Protein AF-A0A1I4NDT5-F1 (afdb_monomer)

Sequence (113 aa):
IIYILLWTVYIIYLNGSILNYYPGSLLNYHIQLFKKLNSKLRGYYNYYGLIGNYDSLEEFFNISLKILYKWLNRRSQRKSMNWDKFEEIIGWYNACKPRIVEKTNRQLRFNFA

Organism: NCBI:txid29563

Nearest PDB structures (foldseek):
  2hsb-assembly1_A  TM=4.319E-01  e=6.498E+00  Archaeoglobus fulgidus

Solvent-accessible surface area (backbone atoms only — not comparable to full-atom values): 7057 Å² total; per-residu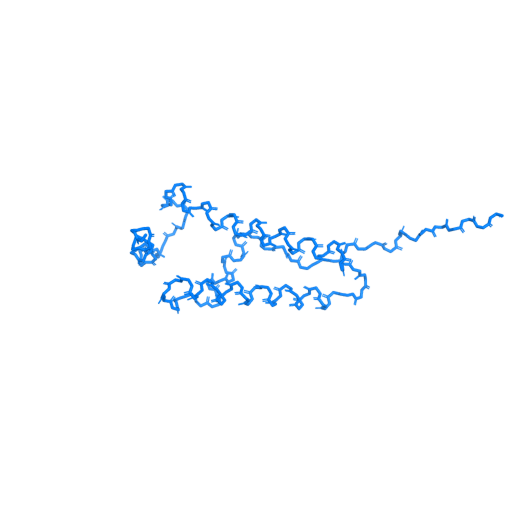e (Å²): 118,73,75,58,58,60,53,62,59,56,71,76,71,66,91,66,75,88,87,80,79,66,66,79,74,63,57,46,50,60,54,52,50,47,54,51,50,34,51,53,45,49,52,49,30,71,74,56,14,40,86,93,36,58,67,63,42,45,51,53,50,54,51,52,51,53,50,49,54,54,52,53,35,59,72,62,85,45,81,74,75,55,68,70,65,47,52,53,51,43,57,77,66,58,63,62,71,73,50,72,64,63,60,97,86,68,71,79,81,78,80,87,125

Secondary structure (DSSP, 8-state):
-HHHHHHHHHTTS-SS-TTS---TTTHHHHHHHHHHHHHHHHHHHHHH--TT-HHHHHHHHHHHHHHHHHHHHHHTSS----HHHHHHHHHHTT---------TT--------

Structure (mmCIF, N/CA/C/O backbone):
data_AF-A0A1I4NDT5-F1
#
_entry.id   AF-A0A1I4NDT5-F1
#
loop_
_atom_site.group_PDB
_atom_site.id
_atom_site.type_symbol
_atom_site.label_atom_id
_atom_site.label_alt_id
_atom_site.label_comp_id
_atom_site.label_asym_id
_atom_site.label_entity_id
_atom_site.label_seq_id
_atom_site.pdbx_PDB_ins_code
_atom_site.Cartn_x
_atom_site.Cartn_y
_atom_site.Cartn_z
_atom_site.occupancy
_atom_site.B_iso_or_equiv
_atom_site.auth_seq_id
_atom_site.auth_comp_id
_atom_site.auth_asym_id
_atom_site.auth_atom_id
_atom_site.pdbx_PDB_model_num
ATOM 1 N N . ILE A 1 1 ? -2.090 5.998 27.375 1.00 45.75 1 ILE A N 1
ATOM 2 C CA . ILE A 1 1 ? -3.326 5.234 27.691 1.00 45.75 1 ILE A CA 1
ATOM 3 C C . ILE A 1 1 ? -4.566 6.142 27.665 1.00 45.75 1 ILE A C 1
ATOM 5 O O . ILE A 1 1 ? -5.541 5.767 27.034 1.00 45.75 1 ILE A O 1
ATOM 9 N N . ILE A 1 2 ? -4.495 7.384 28.167 1.00 36.31 2 ILE A N 1
ATOM 10 C CA . ILE A 1 2 ? -5.583 8.389 28.063 1.00 36.31 2 ILE A CA 1
ATOM 11 C C . ILE A 1 2 ? -5.947 8.760 26.601 1.00 36.31 2 ILE A C 1
ATOM 13 O O . ILE A 1 2 ? -7.120 8.879 26.264 1.00 36.31 2 ILE A O 1
ATOM 17 N N . TYR A 1 3 ? -4.971 8.818 25.686 1.00 39.66 3 TYR A N 1
ATOM 18 C CA . TYR A 1 3 ? -5.201 9.147 24.264 1.00 39.66 3 TYR A CA 1
ATOM 19 C C . TYR A 1 3 ? -5.979 8.097 23.450 1.00 39.66 3 TYR A C 1
ATOM 21 O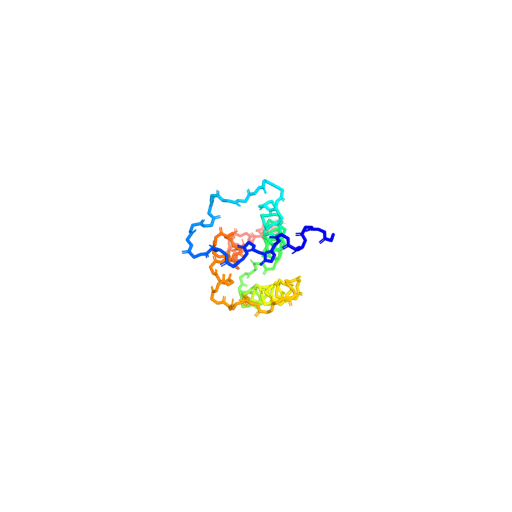 O . TYR A 1 3 ? -6.438 8.395 22.352 1.00 39.66 3 TYR A O 1
ATOM 29 N N . ILE A 1 4 ? -6.137 6.873 23.962 1.00 45.25 4 ILE A N 1
ATOM 30 C CA . ILE A 1 4 ? -6.869 5.799 23.266 1.00 45.25 4 ILE A CA 1
ATOM 31 C C . ILE A 1 4 ? -8.370 5.874 23.589 1.00 45.25 4 ILE A C 1
ATOM 33 O O . ILE A 1 4 ? -9.196 5.566 22.735 1.00 45.25 4 ILE A O 1
ATOM 37 N N . LEU A 1 5 ? -8.732 6.371 24.776 1.00 43.81 5 LEU A N 1
ATOM 38 C CA . LEU A 1 5 ? -10.126 6.507 25.211 1.00 43.81 5 LEU A CA 1
ATOM 39 C C . LEU A 1 5 ? -10.835 7.708 24.563 1.00 43.81 5 LEU A C 1
ATOM 41 O O . LEU A 1 5 ? -12.003 7.603 24.189 1.00 43.81 5 LEU A O 1
ATOM 45 N N . LEU A 1 6 ? -10.117 8.807 24.305 1.00 47.41 6 LEU A N 1
ATOM 46 C CA . LEU A 1 6 ? -10.657 9.936 23.529 1.00 47.41 6 LEU A CA 1
ATOM 47 C C . LEU A 1 6 ? -10.880 9.584 22.048 1.00 47.41 6 LEU A C 1
ATOM 49 O O . LEU A 1 6 ? -11.786 10.117 21.414 1.00 47.41 6 LEU A O 1
ATOM 53 N N . TRP A 1 7 ? -10.116 8.631 21.508 1.00 45.62 7 TRP A N 1
ATOM 54 C CA . TRP A 1 7 ? -10.287 8.154 20.133 1.00 45.62 7 TRP A CA 1
ATOM 55 C C . TRP A 1 7 ? -11.561 7.309 19.963 1.00 45.62 7 TRP A C 1
ATOM 57 O O . TRP A 1 7 ? -12.196 7.340 18.912 1.00 45.62 7 TRP A O 1
ATOM 67 N N . THR A 1 8 ? -11.992 6.605 21.015 1.00 45.41 8 THR A N 1
ATOM 68 C CA . THR A 1 8 ? -13.198 5.765 20.963 1.00 45.41 8 THR A CA 1
ATOM 69 C C . THR A 1 8 ? -14.512 6.537 21.069 1.00 45.41 8 THR A C 1
ATOM 71 O O . THR A 1 8 ? -15.501 6.095 20.493 1.00 45.41 8 THR A O 1
ATOM 74 N N . VAL A 1 9 ? -14.532 7.687 21.753 1.00 45.69 9 VAL A N 1
ATOM 75 C CA . VAL A 1 9 ? -15.729 8.547 21.835 1.00 45.69 9 VAL A CA 1
ATOM 76 C C . VAL A 1 9 ? -15.914 9.344 20.537 1.00 45.69 9 VAL A C 1
ATOM 78 O O . VAL A 1 9 ? -17.032 9.534 20.077 1.00 45.69 9 VAL A O 1
ATOM 81 N N . TYR A 1 10 ? -14.818 9.728 19.883 1.00 43.78 10 TYR A N 1
ATOM 82 C CA . TYR A 1 10 ? -14.830 10.589 18.701 1.00 43.78 10 TYR A CA 1
ATOM 83 C C . TYR A 1 10 ? -15.305 9.898 17.402 1.00 43.78 10 TYR A C 1
ATOM 85 O O . TYR A 1 10 ? -15.942 10.525 16.561 1.00 43.78 10 TYR A O 1
ATOM 93 N N . ILE A 1 11 ? -15.081 8.586 17.255 1.00 44.69 11 ILE A N 1
ATOM 94 C CA . ILE A 1 11 ? -15.554 7.802 16.092 1.00 44.69 11 ILE A CA 1
ATOM 95 C C . ILE A 1 11 ? -17.087 7.628 16.083 1.00 44.69 11 ILE A C 1
ATOM 97 O O . ILE A 1 11 ? -17.668 7.390 15.028 1.00 44.69 11 ILE A O 1
ATOM 101 N N . ILE A 1 12 ? -17.756 7.772 17.233 1.00 45.12 12 ILE A N 1
ATOM 102 C CA . ILE A 1 12 ? -19.214 7.602 17.362 1.00 45.12 12 ILE A CA 1
ATOM 103 C C . ILE A 1 12 ? -19.984 8.866 16.911 1.00 45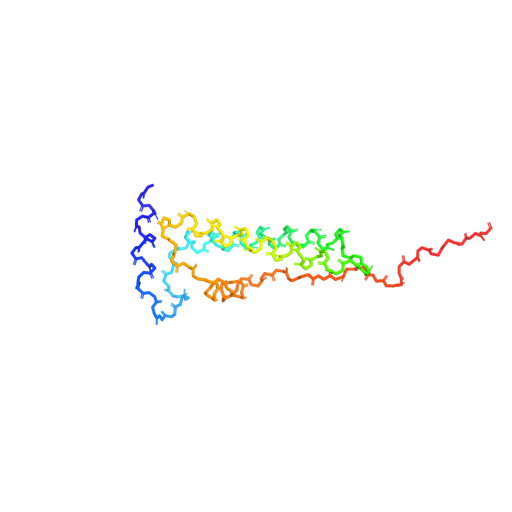.12 12 ILE A C 1
ATOM 105 O O . ILE A 1 12 ? -21.141 8.754 16.522 1.00 45.12 12 ILE A O 1
ATOM 109 N N . TYR A 1 13 ? -19.355 10.051 16.891 1.00 41.09 13 TYR A N 1
ATOM 110 C CA . TYR A 1 13 ? -20.044 11.333 16.646 1.00 41.09 13 TYR A CA 1
ATOM 111 C C . TYR A 1 13 ? -20.041 11.843 15.190 1.00 41.09 13 TYR A C 1
ATOM 113 O O . TYR A 1 13 ? -20.711 12.830 14.895 1.00 41.09 13 TYR A O 1
ATOM 121 N N . LEU A 1 14 ? -19.331 11.208 14.252 1.00 43.34 14 LEU A N 1
ATOM 122 C CA . LEU A 1 14 ? -19.113 11.774 12.911 1.00 43.34 14 LEU A CA 1
ATOM 123 C C . LEU A 1 14 ? -19.995 11.138 11.828 1.00 43.34 14 LEU A C 1
ATOM 125 O O . LEU A 1 14 ? -19.529 10.358 11.003 1.00 43.34 14 LEU A O 1
ATOM 129 N N . ASN A 1 15 ? -21.263 11.554 11.805 1.00 40.44 15 ASN A N 1
ATOM 130 C CA . ASN A 1 15 ? -22.166 11.451 10.648 1.00 40.44 15 ASN A CA 1
ATOM 131 C C . ASN A 1 15 ? -22.185 12.750 9.808 1.00 40.44 15 ASN A C 1
ATOM 133 O O . ASN A 1 15 ? -23.145 13.029 9.097 1.00 40.44 15 ASN A O 1
ATOM 137 N N . GLY A 1 16 ? -21.137 13.575 9.872 1.00 39.81 16 GLY A N 1
ATOM 138 C CA . GLY A 1 16 ? -21.061 14.795 9.073 1.00 39.81 16 GLY A CA 1
ATOM 139 C C . GLY A 1 16 ? -19.726 15.510 9.239 1.00 39.81 16 GLY A C 1
ATOM 140 O O . GLY A 1 16 ? -19.342 15.865 10.347 1.00 39.81 16 GLY A O 1
ATOM 141 N N . SER A 1 17 ? -19.030 15.748 8.125 1.00 40.25 17 SER A N 1
ATOM 142 C CA . SER A 1 17 ? -17.878 16.660 7.987 1.00 40.25 17 SER A CA 1
ATOM 143 C C . SER A 1 17 ? -16.636 16.378 8.857 1.00 40.25 17 SER A C 1
ATOM 145 O O . SER A 1 17 ? -16.440 16.925 9.937 1.00 40.25 17 SER A O 1
ATOM 147 N N . ILE A 1 18 ? -15.714 15.590 8.298 1.00 48.59 18 ILE A N 1
ATOM 148 C CA . ILE A 1 18 ? -14.454 15.126 8.918 1.00 48.59 18 ILE A CA 1
ATOM 149 C C . ILE A 1 18 ? -13.375 16.227 9.008 1.00 48.59 18 ILE A C 1
ATOM 151 O O . ILE A 1 18 ? -12.366 16.060 9.690 1.00 48.59 18 ILE A O 1
ATOM 155 N N . LEU A 1 19 ? -13.578 17.383 8.371 1.00 41.34 19 LEU A N 1
ATOM 156 C CA . LEU A 1 19 ? -12.529 18.400 8.233 1.00 41.34 19 LEU A CA 1
ATOM 157 C C . LEU A 1 19 ? -12.436 19.420 9.385 1.00 41.34 19 LEU A C 1
ATOM 159 O O . LEU A 1 19 ? -11.421 20.101 9.464 1.00 41.34 19 LEU A O 1
ATOM 163 N N . ASN A 1 20 ? -13.408 19.504 10.305 1.00 31.77 20 ASN A N 1
ATOM 164 C CA . ASN A 1 20 ? -13.478 20.636 11.250 1.00 31.77 20 ASN A CA 1
ATOM 165 C C . ASN A 1 20 ? -13.215 20.333 12.742 1.00 31.77 20 ASN A C 1
ATOM 167 O O . ASN A 1 20 ? -13.355 21.243 13.553 1.00 31.77 20 ASN A O 1
ATOM 171 N N . TYR A 1 21 ? -12.819 19.118 13.151 1.00 44.62 21 TYR A N 1
ATOM 172 C CA . TYR A 1 21 ? -12.740 18.792 14.595 1.00 44.62 21 TYR A CA 1
ATOM 173 C C . TYR A 1 21 ? -11.552 17.903 15.027 1.00 44.62 21 TYR A C 1
ATOM 175 O O . TYR A 1 21 ? -11.657 17.140 15.977 1.00 44.62 21 TYR A O 1
ATOM 183 N N . TYR A 1 22 ? -10.377 17.970 14.392 1.00 44.84 22 TYR A N 1
ATOM 184 C CA . TYR A 1 22 ? -9.196 17.269 14.935 1.00 44.84 22 TYR A CA 1
ATOM 185 C C . TYR A 1 22 ? -8.201 18.244 15.585 1.00 44.84 22 TYR A C 1
ATOM 187 O O . TYR A 1 22 ? -7.623 19.067 14.874 1.00 44.84 22 TYR A O 1
ATOM 195 N N . PRO A 1 23 ? -7.913 18.138 16.899 1.00 42.91 23 PRO A N 1
ATOM 196 C CA . PRO A 1 23 ? -6.816 18.885 17.509 1.00 42.91 23 PRO A CA 1
ATOM 197 C C . PRO A 1 23 ? -5.480 18.441 16.888 1.00 42.91 23 PRO A C 1
ATOM 199 O O . PRO A 1 23 ? -5.241 17.248 16.667 1.00 42.91 23 PRO A O 1
ATOM 202 N N . GLY A 1 24 ? -4.613 19.410 16.579 1.00 49.53 24 GLY A N 1
ATOM 203 C CA . GLY A 1 24 ? -3.522 19.297 15.598 1.00 49.53 24 GLY A CA 1
ATOM 204 C C . GLY A 1 24 ? -2.478 18.183 15.787 1.00 49.53 24 GLY A C 1
ATOM 205 O O . GLY A 1 24 ? -1.696 17.932 14.874 1.00 49.53 24 GLY A O 1
ATOM 206 N N . SER A 1 25 ? -2.446 17.461 16.908 1.00 51.38 25 SER A N 1
ATOM 207 C CA . SER A 1 25 ? -1.520 16.339 17.126 1.00 51.38 25 SER A CA 1
ATOM 208 C C . SER A 1 25 ? -2.002 15.014 16.514 1.00 51.38 25 SER A C 1
ATOM 210 O O . SER A 1 25 ? -1.190 14.249 15.992 1.00 51.38 25 SER A O 1
ATOM 212 N N . LEU A 1 26 ? -3.314 14.746 16.514 1.00 51.81 26 LEU A N 1
ATOM 213 C CA . LEU A 1 26 ? -3.888 13.477 16.038 1.00 51.81 26 LEU A CA 1
ATOM 214 C C . LEU A 1 26 ? -4.102 13.458 14.518 1.00 51.81 26 LEU A C 1
ATOM 216 O O . LEU A 1 26 ? -3.867 12.432 13.877 1.00 51.81 26 LEU A O 1
ATOM 220 N N . LEU A 1 27 ? -4.453 14.610 13.932 1.00 54.78 27 LEU A N 1
ATOM 221 C CA . LEU A 1 27 ? -4.585 14.782 12.478 1.00 54.78 27 LEU A CA 1
ATOM 222 C C . LEU A 1 27 ? -3.274 14.436 11.746 1.00 54.78 27 LEU A C 1
ATOM 224 O O . LEU A 1 27 ? -3.273 13.865 10.655 1.00 54.78 27 LEU A O 1
ATOM 228 N N . ASN A 1 28 ? -2.138 14.700 12.394 1.00 62.53 28 ASN A N 1
ATOM 229 C CA . ASN A 1 28 ? -0.816 14.470 11.829 1.00 62.53 28 ASN A CA 1
ATOM 230 C C . ASN A 1 28 ? -0.417 12.989 11.742 1.00 62.53 28 ASN A C 1
ATOM 232 O O . ASN A 1 28 ? 0.389 12.644 10.879 1.00 62.53 28 ASN A O 1
ATOM 236 N N . TYR A 1 29 ? -0.965 12.094 12.573 1.00 76.12 29 TYR A N 1
ATOM 237 C CA . TYR A 1 29 ? -0.565 10.680 12.549 1.00 76.12 29 TYR A CA 1
ATOM 238 C C . TYR A 1 29 ? -0.965 9.991 11.242 1.00 76.12 29 TYR A C 1
ATOM 240 O O . TYR A 1 29 ? -0.127 9.361 10.595 1.00 76.12 29 TYR A O 1
ATOM 248 N N . HIS A 1 30 ? -2.226 10.144 10.830 1.00 77.12 30 HIS A N 1
ATOM 249 C CA . HIS A 1 30 ? -2.732 9.554 9.590 1.00 77.12 30 HIS A CA 1
ATOM 250 C C . HIS A 1 30 ? -2.012 10.145 8.376 1.00 77.12 30 HIS A C 1
ATOM 252 O O . HIS A 1 30 ? -1.530 9.401 7.525 1.00 77.12 30 HIS A O 1
ATOM 258 N N . ILE A 1 31 ? -1.809 11.467 8.361 1.00 82.31 31 ILE A N 1
ATOM 259 C CA . ILE A 1 31 ? -1.019 12.144 7.326 1.00 82.31 31 ILE A CA 1
ATOM 260 C C . ILE A 1 31 ? 0.392 11.547 7.240 1.00 82.31 31 ILE A C 1
ATOM 262 O O . ILE A 1 31 ? 0.866 11.227 6.152 1.00 82.31 31 ILE A O 1
ATOM 266 N N . GLN A 1 32 ? 1.080 11.366 8.370 1.00 86.12 32 GLN A N 1
ATOM 267 C CA . GLN A 1 32 ? 2.423 10.782 8.385 1.00 86.12 32 GLN A CA 1
ATOM 268 C C . GLN A 1 32 ? 2.437 9.311 7.958 1.00 86.12 32 GLN A C 1
ATOM 270 O O . GLN A 1 32 ? 3.356 8.893 7.252 1.00 86.12 32 GLN A O 1
ATOM 275 N N . LEU A 1 33 ? 1.430 8.528 8.351 1.00 89.50 33 LEU A N 1
ATOM 276 C CA . LEU A 1 33 ? 1.273 7.136 7.936 1.00 89.50 33 LEU A CA 1
ATOM 277 C C . LEU A 1 33 ? 1.153 7.032 6.412 1.00 89.50 33 LEU A C 1
ATOM 279 O O . LEU A 1 33 ? 1.917 6.296 5.788 1.00 89.50 33 LEU A O 1
ATOM 283 N N . PHE A 1 34 ? 0.263 7.822 5.810 1.00 91.19 34 PHE A N 1
ATOM 284 C CA . PHE A 1 34 ? 0.055 7.834 4.364 1.00 91.19 34 PHE A CA 1
ATOM 285 C C . PHE A 1 34 ? 1.237 8.429 3.597 1.00 91.19 34 PHE A C 1
ATOM 287 O O . PHE A 1 34 ? 1.613 7.901 2.552 1.00 91.19 34 PHE A O 1
ATOM 294 N N . LYS A 1 35 ? 1.919 9.444 4.145 1.00 91.44 35 LYS A N 1
ATOM 295 C CA . LYS A 1 35 ? 3.197 9.929 3.593 1.00 91.44 35 LYS A CA 1
ATOM 296 C C . LYS A 1 35 ? 4.246 8.815 3.536 1.00 91.44 35 LYS A C 1
ATOM 298 O O . LYS A 1 35 ? 4.921 8.664 2.517 1.00 91.44 35 LYS A O 1
ATOM 303 N N . LYS A 1 36 ? 4.374 8.011 4.599 1.00 94.38 36 LYS A N 1
ATOM 304 C CA . LYS A 1 36 ? 5.307 6.872 4.640 1.00 94.38 36 LYS A CA 1
ATOM 305 C C . LYS A 1 36 ? 4.902 5.765 3.667 1.00 94.38 36 LYS A C 1
ATOM 307 O O . LYS A 1 36 ? 5.765 5.290 2.932 1.00 94.38 36 LYS A O 1
ATOM 312 N N . LEU A 1 37 ? 3.618 5.402 3.620 1.00 95.44 37 LEU A N 1
ATOM 313 C CA . LEU A 1 37 ? 3.082 4.438 2.652 1.00 95.44 37 LEU A CA 1
ATOM 314 C C . LEU A 1 37 ? 3.417 4.866 1.218 1.00 95.44 37 LEU A C 1
ATOM 316 O O . LEU A 1 37 ? 4.041 4.111 0.477 1.00 95.44 37 LEU A O 1
ATOM 320 N N . ASN A 1 38 ? 3.085 6.106 0.858 1.00 95.75 38 ASN A N 1
ATOM 321 C CA . ASN A 1 38 ? 3.318 6.641 -0.480 1.00 95.75 38 ASN A CA 1
ATOM 322 C C . ASN A 1 38 ? 4.802 6.689 -0.847 1.00 95.75 38 ASN A C 1
ATOM 324 O O . ASN A 1 38 ? 5.148 6.429 -1.997 1.00 95.75 38 ASN A O 1
ATOM 328 N N . SER A 1 39 ? 5.686 6.978 0.111 1.00 96.69 39 SER A N 1
ATOM 329 C CA . SER A 1 39 ? 7.135 6.916 -0.107 1.00 96.69 39 SER A CA 1
ATOM 330 C C . SER A 1 39 ? 7.599 5.496 -0.460 1.00 96.69 39 SER A C 1
ATOM 332 O O . SER A 1 39 ? 8.345 5.310 -1.422 1.00 96.69 39 SER A O 1
ATOM 334 N N . LYS A 1 40 ? 7.099 4.476 0.254 1.00 96.69 40 LYS A N 1
ATOM 335 C CA . LYS A 1 40 ? 7.430 3.066 -0.009 1.00 96.69 40 LYS A CA 1
ATOM 336 C C . LYS A 1 40 ? 6.881 2.575 -1.349 1.00 96.69 40 LYS A C 1
ATOM 338 O O . LYS A 1 40 ? 7.644 2.004 -2.123 1.00 96.69 40 LYS A O 1
ATOM 343 N N . LEU A 1 41 ? 5.611 2.856 -1.647 1.00 97.56 41 LEU A N 1
ATOM 344 C CA . LEU A 1 41 ? 4.984 2.506 -2.928 1.00 97.56 41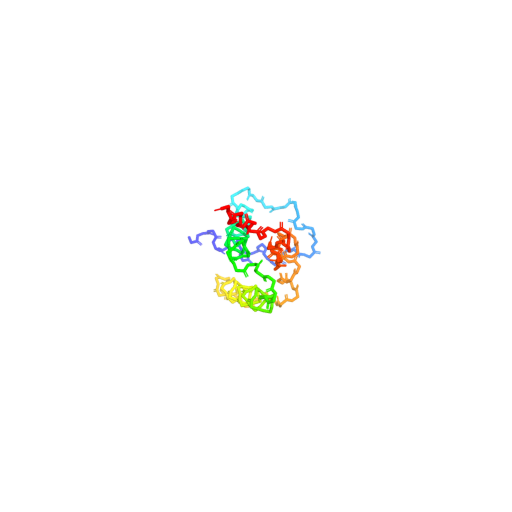 LEU A CA 1
ATOM 345 C C . LEU A 1 41 ? 5.741 3.140 -4.101 1.00 97.56 41 LEU A C 1
ATOM 347 O O . LEU A 1 41 ? 6.134 2.455 -5.039 1.00 97.56 41 LEU A O 1
ATOM 351 N N . ARG A 1 42 ? 6.045 4.439 -4.006 1.00 97.25 42 ARG A N 1
ATOM 352 C CA . ARG A 1 42 ? 6.798 5.155 -5.041 1.00 97.25 42 ARG A CA 1
ATOM 353 C C . ARG A 1 42 ? 8.197 4.580 -5.244 1.00 97.25 42 ARG A C 1
ATOM 355 O O . ARG A 1 42 ? 8.632 4.467 -6.385 1.00 97.25 42 ARG A O 1
ATOM 362 N N . GLY A 1 43 ? 8.892 4.227 -4.162 1.00 96.31 43 GLY A N 1
ATOM 363 C CA . GLY A 1 43 ? 10.195 3.566 -4.238 1.00 96.31 43 GLY A CA 1
ATOM 364 C C . GLY A 1 43 ? 10.119 2.238 -4.991 1.00 96.31 43 GLY A C 1
ATOM 365 O O . GLY A 1 43 ? 10.912 2.012 -5.899 1.00 96.31 43 GLY A O 1
ATOM 366 N N . TYR A 1 44 ? 9.117 1.414 -4.676 1.00 96.81 44 TYR A N 1
ATOM 367 C CA . TYR A 1 44 ? 8.889 0.141 -5.357 1.00 96.81 44 TYR A CA 1
ATOM 368 C C . TYR A 1 44 ? 8.617 0.334 -6.855 1.00 96.81 44 TYR A C 1
ATOM 370 O O . TYR A 1 44 ? 9.285 -0.285 -7.675 1.00 96.81 44 TYR A O 1
ATOM 378 N N . TYR A 1 45 ? 7.727 1.259 -7.231 1.00 97.12 45 TYR A N 1
ATOM 379 C CA . TYR A 1 45 ? 7.436 1.543 -8.644 1.00 97.12 45 TYR A CA 1
ATOM 380 C C . TYR A 1 45 ? 8.640 2.112 -9.395 1.00 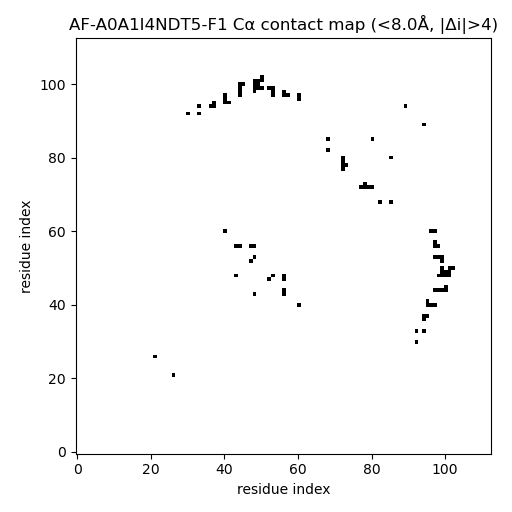97.12 45 TYR A C 1
ATOM 382 O O . TYR A 1 45 ? 8.823 1.829 -10.569 1.00 97.12 45 TYR A O 1
ATOM 390 N N . ASN A 1 46 ? 9.478 2.918 -8.744 1.00 95.25 46 ASN A N 1
ATOM 391 C CA . ASN A 1 46 ? 10.684 3.439 -9.386 1.00 95.25 46 ASN A CA 1
ATOM 392 C C . ASN A 1 46 ? 11.715 2.338 -9.675 1.00 95.25 46 ASN A C 1
ATOM 394 O O . ASN A 1 46 ? 12.491 2.492 -10.611 1.00 95.25 46 ASN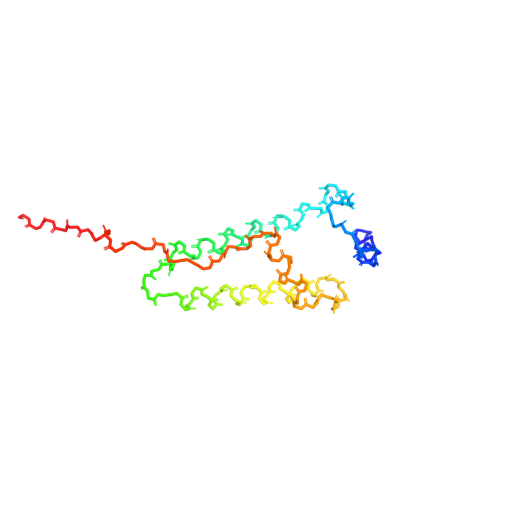 A O 1
ATOM 398 N N . TYR A 1 47 ? 11.733 1.266 -8.878 1.00 95.75 47 TYR A N 1
ATOM 399 C CA . TYR A 1 47 ? 12.663 0.152 -9.055 1.00 95.75 47 TYR A CA 1
ATOM 400 C C . TYR A 1 47 ? 12.107 -0.926 -9.996 1.00 95.75 47 TYR A C 1
ATOM 402 O O . TYR A 1 47 ? 12.797 -1.365 -10.907 1.00 95.75 47 TYR A O 1
ATOM 410 N N . TYR A 1 48 ? 10.848 -1.323 -9.804 1.00 95.88 48 TYR A N 1
ATOM 411 C CA . TYR A 1 48 ? 10.209 -2.431 -10.523 1.00 95.88 48 TYR A CA 1
ATOM 412 C C . TYR A 1 48 ? 9.263 -1.986 -11.646 1.00 95.88 48 TYR A C 1
ATOM 414 O O . TYR A 1 48 ? 8.642 -2.833 -12.285 1.00 95.88 48 TYR A O 1
ATOM 422 N N . GLY A 1 49 ? 9.123 -0.680 -11.893 1.00 95.38 49 GLY A N 1
ATOM 423 C CA . GLY A 1 49 ? 8.229 -0.091 -12.897 1.00 95.38 49 GLY A CA 1
ATOM 424 C C . GLY A 1 49 ? 8.702 -0.254 -14.337 1.00 95.38 49 GLY A C 1
ATOM 425 O O . GLY A 1 49 ? 8.757 0.734 -15.071 1.00 95.38 49 GLY A O 1
ATOM 426 N N . LEU A 1 50 ? 9.061 -1.477 -14.711 1.00 93.62 50 LEU A N 1
ATOM 427 C CA . LEU A 1 50 ? 9.501 -1.882 -16.040 1.00 93.62 50 LEU A CA 1
ATOM 428 C C . LEU A 1 50 ? 8.303 -2.255 -16.915 1.00 93.62 50 LEU A C 1
ATOM 430 O O . LEU A 1 50 ? 7.278 -2.729 -16.413 1.00 93.62 50 LEU A O 1
ATOM 434 N N . ILE A 1 51 ? 8.430 -2.052 -18.224 1.00 92.44 51 ILE A N 1
ATOM 435 C CA . ILE A 1 51 ? 7.407 -2.454 -19.195 1.00 92.44 51 ILE A CA 1
ATOM 436 C C . ILE A 1 51 ? 7.177 -3.968 -19.065 1.00 92.44 51 ILE A C 1
ATOM 438 O O . ILE A 1 51 ? 8.122 -4.748 -19.008 1.00 92.44 51 ILE A O 1
ATOM 442 N N . GLY A 1 52 ? 5.910 -4.384 -18.990 1.00 92.75 52 GLY A N 1
ATOM 443 C CA . GLY A 1 52 ? 5.530 -5.790 -18.810 1.00 92.75 52 GLY A CA 1
ATOM 444 C C . GLY A 1 52 ? 5.453 -6.269 -17.357 1.00 92.75 52 GLY A C 1
ATOM 445 O O . GLY A 1 52 ? 4.991 -7.378 -17.131 1.00 92.75 52 GLY A O 1
ATOM 446 N N . ASN A 1 53 ? 5.825 -5.448 -16.366 1.00 95.31 53 ASN A N 1
ATOM 447 C CA . ASN A 1 53 ? 5.743 -5.822 -14.947 1.00 95.31 53 ASN A CA 1
ATOM 448 C C . ASN A 1 53 ? 4.552 -5.186 -14.200 1.00 95.31 53 ASN A C 1
ATOM 450 O O . ASN A 1 53 ? 4.566 -5.115 -12.974 1.00 95.31 53 ASN A O 1
ATOM 454 N N . TYR A 1 54 ? 3.541 -4.670 -14.909 1.00 95.94 54 TYR A N 1
ATOM 455 C CA . TYR A 1 54 ? 2.425 -3.948 -14.280 1.00 95.94 54 TYR A CA 1
ATOM 456 C C . TYR A 1 54 ? 1.673 -4.806 -13.253 1.00 95.94 54 TYR A C 1
ATOM 458 O O . TYR A 1 54 ? 1.419 -4.330 -12.147 1.00 95.94 54 TYR A O 1
ATOM 466 N N . ASP A 1 55 ? 1.402 -6.068 -13.588 1.00 97.38 55 ASP A N 1
ATOM 467 C CA . ASP A 1 55 ? 0.628 -6.994 -12.753 1.00 97.38 55 ASP A CA 1
ATOM 468 C C . ASP A 1 55 ? 1.260 -7.169 -11.364 1.00 97.38 55 ASP A C 1
ATOM 470 O O . ASP A 1 55 ? 0.581 -7.047 -10.344 1.00 97.38 55 ASP A O 1
ATOM 474 N N . SER A 1 56 ? 2.586 -7.325 -11.296 1.00 97.00 56 SER A N 1
ATOM 475 C CA . SER A 1 56 ? 3.316 -7.409 -10.024 1.00 97.00 56 SER A CA 1
ATOM 476 C C . SER A 1 56 ? 3.232 -6.111 -9.211 1.00 97.00 56 SER A C 1
ATOM 478 O O . SER A 1 56 ? 3.181 -6.141 -7.979 1.00 97.00 56 SER A O 1
ATOM 480 N N . LEU A 1 57 ? 3.227 -4.943 -9.871 1.00 98.06 57 LEU A N 1
ATOM 481 C CA . LEU A 1 57 ? 3.069 -3.656 -9.180 1.00 98.06 57 LEU A CA 1
ATOM 482 C C . LEU A 1 57 ? 1.667 -3.517 -8.582 1.00 98.06 57 LEU A C 1
ATOM 484 O O . LEU A 1 57 ? 1.522 -3.003 -7.469 1.00 98.06 57 LEU A O 1
ATOM 488 N N . GLU A 1 58 ? 0.648 -3.950 -9.323 1.00 97.88 58 GLU A N 1
ATOM 489 C CA . GLU A 1 58 ? -0.740 -3.957 -8.874 1.00 97.88 58 GLU A CA 1
ATOM 490 C C . GLU A 1 58 ? -0.948 -4.930 -7.712 1.00 97.88 58 GLU A C 1
ATOM 492 O O . GLU A 1 58 ? -1.533 -4.556 -6.690 1.00 97.88 58 GLU A O 1
ATOM 497 N N . GLU A 1 59 ? -0.396 -6.139 -7.802 1.00 98.00 59 GLU A N 1
ATOM 498 C CA . GLU A 1 59 ? -0.425 -7.110 -6.713 1.00 98.00 59 GLU A CA 1
ATOM 499 C C . GLU A 1 59 ? 0.222 -6.537 -5.443 1.00 98.00 59 GLU A C 1
ATOM 501 O O . GLU A 1 59 ? -0.383 -6.554 -4.363 1.00 98.00 59 GLU A O 1
ATOM 506 N N . PHE A 1 60 ? 1.413 -5.943 -5.570 1.00 97.31 60 PHE A N 1
ATOM 507 C CA . PHE A 1 60 ? 2.111 -5.320 -4.447 1.00 97.31 60 PHE A CA 1
ATOM 508 C C . PHE A 1 60 ? 1.290 -4.196 -3.797 1.00 97.31 60 PHE A C 1
ATOM 510 O O . PHE A 1 60 ? 1.206 -4.110 -2.564 1.00 97.31 60 PHE A O 1
ATOM 517 N N . PHE A 1 61 ? 0.655 -3.344 -4.606 1.00 97.81 61 PHE A N 1
ATOM 518 C CA . PHE A 1 61 ? -0.235 -2.289 -4.125 1.00 97.81 61 PHE A CA 1
ATOM 519 C C . PHE A 1 61 ? -1.427 -2.866 -3.350 1.00 97.81 61 PHE A C 1
ATOM 521 O O . PHE A 1 61 ? -1.670 -2.474 -2.203 1.00 97.81 61 PHE A O 1
ATOM 528 N N . ASN A 1 62 ? -2.115 -3.855 -3.920 1.00 97.12 62 ASN A N 1
ATOM 529 C CA . ASN A 1 62 ? -3.285 -4.489 -3.315 1.00 97.12 62 ASN A CA 1
ATOM 530 C C . ASN A 1 62 ? -2.951 -5.194 -1.992 1.00 97.12 62 ASN A C 1
ATOM 532 O O . ASN A 1 62 ? -3.678 -5.048 -1.003 1.00 97.12 62 ASN A O 1
ATOM 536 N N . ILE A 1 63 ? -1.832 -5.921 -1.929 1.00 97.75 63 ILE A N 1
ATOM 537 C CA . ILE A 1 63 ? -1.353 -6.560 -0.694 1.00 97.75 63 ILE A CA 1
ATOM 538 C C . ILE A 1 63 ? -1.026 -5.502 0.364 1.00 97.75 63 ILE A C 1
ATOM 540 O O . ILE A 1 63 ? -1.436 -5.637 1.521 1.00 97.75 63 ILE A O 1
ATOM 544 N N . SER A 1 64 ? -0.347 -4.420 -0.023 1.00 97.06 64 SER A N 1
ATOM 545 C CA . SER A 1 64 ? 0.002 -3.321 0.885 1.00 97.06 64 SER A CA 1
ATOM 546 C C . SER A 1 64 ? -1.241 -2.684 1.515 1.00 97.06 64 SER A C 1
ATOM 548 O O . SER A 1 64 ? -1.276 -2.464 2.731 1.00 97.06 64 SER A O 1
ATOM 550 N N . LEU A 1 65 ? -2.289 -2.445 0.720 1.00 95.75 65 LEU A N 1
ATOM 551 C CA . LEU A 1 65 ? -3.564 -1.913 1.206 1.00 95.75 65 LEU A CA 1
ATOM 552 C C . LEU A 1 65 ? -4.289 -2.890 2.140 1.00 95.75 65 LEU A C 1
ATOM 554 O O . LEU A 1 65 ? -4.737 -2.484 3.213 1.00 95.75 65 LEU A O 1
ATOM 558 N N . LYS A 1 66 ? -4.343 -4.184 1.802 1.00 95.81 66 LYS A N 1
ATOM 559 C CA . LYS A 1 66 ? -4.941 -5.220 2.668 1.00 95.81 66 LYS A CA 1
ATOM 560 C C . LYS A 1 66 ? -4.222 -5.329 4.016 1.00 95.81 66 LYS A C 1
ATOM 562 O O . LYS A 1 66 ? -4.869 -5.447 5.059 1.00 95.81 66 LYS A O 1
ATOM 567 N N . ILE A 1 67 ? -2.889 -5.258 4.017 1.00 94.69 67 ILE A N 1
ATOM 568 C CA . ILE A 1 67 ? -2.077 -5.245 5.241 1.00 94.69 67 ILE A CA 1
ATOM 569 C C . ILE A 1 67 ? -2.407 -4.005 6.075 1.00 94.69 67 ILE A C 1
ATOM 571 O O . ILE A 1 67 ? -2.673 -4.129 7.272 1.00 94.69 67 ILE A O 1
ATOM 575 N N . LEU A 1 68 ? -2.439 -2.822 5.457 1.00 92.12 68 LEU A N 1
ATOM 576 C CA . LEU A 1 68 ? -2.778 -1.581 6.148 1.00 92.12 68 LEU A CA 1
ATOM 577 C C . LEU A 1 68 ? -4.174 -1.649 6.781 1.00 92.12 68 LEU A C 1
ATOM 579 O O . LEU A 1 68 ? -4.314 -1.387 7.976 1.00 92.12 68 LEU A O 1
ATOM 583 N N . TYR A 1 69 ? -5.179 -2.074 6.015 1.00 90.38 69 TYR A N 1
ATOM 584 C CA . TYR A 1 69 ? -6.546 -2.283 6.489 1.00 90.38 69 TYR A CA 1
ATOM 585 C C . TYR A 1 69 ? -6.598 -3.219 7.702 1.00 90.38 69 TYR A C 1
ATOM 587 O O . TYR A 1 69 ? -7.189 -2.882 8.734 1.00 90.38 69 TYR A O 1
ATOM 595 N N . LYS A 1 70 ? -5.917 -4.371 7.622 1.00 89.31 70 LYS A N 1
ATOM 596 C CA . LYS A 1 70 ? -5.827 -5.346 8.718 1.00 89.31 70 LYS A CA 1
ATOM 597 C C . LYS A 1 70 ? -5.243 -4.720 9.985 1.00 89.31 70 LYS A C 1
ATOM 599 O O . LYS A 1 70 ? -5.779 -4.923 11.074 1.00 89.31 70 LYS A O 1
ATOM 604 N N . TRP A 1 71 ? -4.146 -3.972 9.870 1.00 87.88 71 TRP A N 1
ATOM 605 C CA . TRP A 1 71 ? -3.468 -3.389 11.032 1.00 87.88 71 TRP A CA 1
ATOM 606 C C . TRP A 1 71 ? -4.214 -2.204 11.640 1.00 87.88 71 TRP A C 1
ATOM 608 O O . TRP A 1 71 ? -4.231 -2.078 12.865 1.00 87.88 71 TRP A O 1
ATOM 618 N N . LEU A 1 72 ? -4.877 -1.380 10.826 1.00 83.12 72 LEU A N 1
ATOM 619 C CA . LEU A 1 72 ? -5.738 -0.305 11.321 1.00 83.12 72 LEU A CA 1
ATOM 620 C C . LEU A 1 72 ? -6.915 -0.869 12.130 1.00 83.12 72 LEU A C 1
ATOM 622 O O . LEU A 1 72 ? -7.135 -0.429 13.257 1.00 83.12 72 LEU A O 1
ATOM 626 N N . ASN A 1 73 ? -7.584 -1.908 11.617 1.00 84.06 73 ASN A N 1
ATOM 627 C CA . ASN A 1 73 ? -8.666 -2.605 12.325 1.00 84.06 73 ASN A CA 1
ATOM 628 C C . ASN A 1 73 ? -8.200 -3.383 13.567 1.00 84.06 73 ASN A C 1
ATOM 630 O O . ASN A 1 73 ? -8.991 -3.654 14.468 1.00 84.06 73 ASN A O 1
ATOM 634 N N . ARG A 1 74 ? -6.918 -3.764 13.636 1.00 82.62 74 ARG A N 1
ATOM 635 C CA . ARG A 1 74 ? -6.341 -4.391 14.834 1.00 82.62 74 ARG A CA 1
ATOM 636 C C . ARG A 1 74 ? -6.034 -3.362 15.922 1.00 82.62 74 ARG A C 1
ATOM 638 O O . ARG A 1 74 ? -6.244 -3.635 17.100 1.00 82.62 74 ARG A O 1
ATOM 645 N N . ARG A 1 75 ? -5.520 -2.189 15.540 1.00 72.62 75 ARG A N 1
ATOM 646 C CA . ARG A 1 75 ? -5.110 -1.123 16.469 1.00 72.62 75 ARG A CA 1
ATOM 647 C C . ARG A 1 75 ? -6.296 -0.484 17.189 1.00 72.62 75 ARG A C 1
ATOM 649 O O . ARG A 1 75 ? -6.145 -0.026 18.316 1.00 72.62 75 ARG A O 1
ATOM 656 N N . SER A 1 76 ? -7.459 -0.459 16.550 1.00 65.31 76 SER A N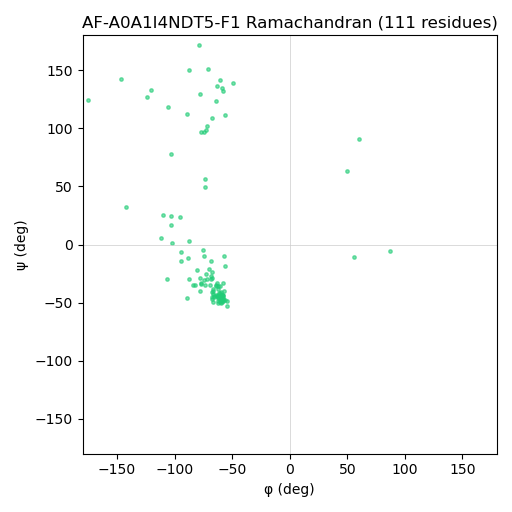 1
ATOM 657 C CA . SER A 1 76 ? -8.648 0.234 17.035 1.00 65.31 76 SER A CA 1
ATOM 658 C C . SER A 1 76 ? -9.384 -0.460 18.183 1.00 65.31 76 SER A C 1
ATOM 660 O O . SER A 1 76 ? -10.371 0.095 18.657 1.00 65.31 76 SER A O 1
ATOM 662 N N . GLN A 1 77 ? -8.972 -1.666 18.610 1.00 57.66 77 GLN A N 1
ATOM 663 C CA . GLN A 1 77 ? -9.694 -2.540 19.565 1.00 57.66 77 GLN A CA 1
ATOM 664 C C . GLN A 1 77 ? -11.147 -2.897 19.151 1.00 57.66 77 GLN A C 1
ATOM 666 O O . GLN A 1 77 ? -11.736 -3.819 19.705 1.00 57.66 77 GLN A O 1
ATOM 671 N N . ARG A 1 78 ? -11.715 -2.247 18.127 1.00 54.88 78 ARG A N 1
ATOM 672 C CA . ARG A 1 78 ? -12.993 -2.545 17.472 1.00 54.88 78 ARG A CA 1
ATOM 673 C C . ARG A 1 78 ? -12.775 -2.747 15.975 1.00 54.88 78 ARG A C 1
ATOM 675 O O . ARG A 1 78 ? -12.251 -1.858 15.311 1.00 54.88 78 ARG A O 1
ATOM 682 N N . LYS A 1 79 ? -13.246 -3.869 15.425 1.00 60.25 79 LYS A N 1
ATOM 683 C CA . LYS A 1 79 ? -13.299 -4.139 13.973 1.00 60.25 79 LYS A CA 1
ATOM 684 C C . LYS A 1 79 ? -14.417 -3.329 13.285 1.00 60.25 79 LYS A C 1
ATOM 686 O O . LYS A 1 79 ? -15.330 -3.908 12.711 1.00 60.25 79 LYS A O 1
ATOM 691 N N . SER A 1 80 ? -14.414 -2.006 13.421 1.00 69.81 80 SER A N 1
ATOM 692 C CA . SER A 1 80 ? -15.519 -1.152 12.959 1.00 69.81 80 SER A CA 1
ATOM 693 C C . SER A 1 80 ? -15.328 -0.572 11.558 1.00 69.81 80 SER A C 1
ATOM 695 O O . SER A 1 80 ? -16.286 -0.046 10.994 1.00 69.81 80 SER A O 1
ATOM 697 N N . MET A 1 81 ? -14.119 -0.629 10.993 1.00 80.69 81 MET A N 1
ATOM 698 C CA . MET A 1 81 ? -13.867 -0.117 9.649 1.00 80.69 81 MET A CA 1
ATOM 699 C C . MET A 1 81 ? -14.109 -1.231 8.636 1.00 80.69 81 MET A C 1
ATOM 701 O O . MET A 1 81 ? -13.361 -2.209 8.605 1.00 80.69 81 MET A O 1
ATOM 705 N N . ASN A 1 82 ? -15.154 -1.067 7.828 1.00 85.88 82 ASN A N 1
ATOM 706 C CA . ASN A 1 82 ? -15.399 -1.893 6.653 1.00 85.88 82 ASN A CA 1
ATOM 707 C C . ASN A 1 82 ? -14.508 -1.440 5.484 1.00 85.88 82 ASN A C 1
ATOM 709 O O . ASN A 1 82 ? -13.801 -0.431 5.569 1.00 85.88 82 ASN A O 1
ATOM 713 N N . TRP A 1 83 ? -14.514 -2.225 4.411 1.00 88.12 83 TRP A N 1
ATOM 714 C CA . TRP A 1 83 ? -13.663 -1.975 3.255 1.00 88.12 83 TRP A CA 1
ATOM 715 C C . TRP A 1 83 ? -14.049 -0.688 2.510 1.00 88.12 83 TRP A C 1
ATOM 717 O O . TRP A 1 83 ? -13.164 0.096 2.192 1.00 88.12 83 TRP A O 1
ATOM 727 N N . ASP A 1 84 ? -15.343 -0.402 2.354 1.00 88.00 84 ASP A N 1
ATOM 728 C CA . ASP A 1 84 ? -15.825 0.791 1.637 1.00 88.00 84 ASP A CA 1
ATOM 729 C C . ASP A 1 84 ? -15.316 2.095 2.274 1.00 88.00 84 ASP A C 1
ATOM 731 O O . ASP A 1 84 ? -14.728 2.946 1.609 1.00 88.00 84 ASP A O 1
ATOM 735 N N . LYS A 1 85 ? -15.421 2.219 3.607 1.00 82.62 85 LYS A N 1
ATOM 736 C CA . LYS A 1 85 ? -14.864 3.371 4.341 1.00 82.62 85 LYS A CA 1
ATOM 737 C C . LYS A 1 85 ? -13.347 3.444 4.230 1.00 82.62 85 LYS A C 1
ATOM 739 O O . LYS A 1 85 ? -12.768 4.528 4.257 1.00 82.62 85 LYS A O 1
ATOM 744 N N . PHE A 1 86 ? -12.679 2.294 4.162 1.00 87.19 86 PHE A N 1
ATOM 745 C CA . PHE A 1 86 ? -11.239 2.270 3.961 1.00 87.19 86 PHE A CA 1
ATOM 746 C C . PHE A 1 86 ? -10.873 2.803 2.572 1.00 87.19 86 PHE A C 1
ATOM 748 O O . PHE A 1 86 ? -9.967 3.627 2.487 1.00 87.19 86 PHE A O 1
ATOM 755 N N . GLU A 1 87 ? -11.595 2.426 1.514 1.00 88.25 87 GLU A N 1
ATOM 756 C CA . GLU A 1 87 ? -11.385 2.966 0.165 1.00 88.25 87 GLU A CA 1
ATOM 757 C C . GLU A 1 87 ? -11.578 4.487 0.101 1.00 88.25 87 GLU A C 1
ATOM 759 O O . GLU A 1 87 ? -10.743 5.176 -0.490 1.00 88.25 87 GLU A O 1
ATOM 764 N N . GLU A 1 88 ? -12.589 5.037 0.782 1.00 84.75 88 GLU A N 1
ATOM 765 C CA . GLU A 1 88 ? -12.772 6.493 0.902 1.00 84.75 88 GLU A CA 1
ATOM 766 C C . GLU A 1 88 ? -11.546 7.174 1.533 1.00 84.75 88 GLU A C 1
ATOM 768 O O . GLU A 1 88 ? -11.026 8.160 1.004 1.00 84.75 88 GLU A O 1
ATOM 773 N N . ILE A 1 89 ? -11.021 6.608 2.627 1.00 84.88 89 ILE A N 1
ATOM 774 C CA . ILE A 1 89 ? -9.818 7.112 3.306 1.00 84.88 89 ILE A CA 1
ATOM 775 C C . ILE A 1 89 ? -8.597 7.039 2.377 1.00 84.88 89 ILE A C 1
ATOM 777 O O . ILE A 1 89 ? -7.825 7.998 2.294 1.00 84.88 89 ILE A O 1
ATOM 781 N N . ILE A 1 90 ? -8.409 5.918 1.672 1.00 89.62 90 ILE A N 1
ATOM 782 C CA . ILE A 1 90 ? -7.339 5.753 0.676 1.00 89.62 90 ILE A CA 1
ATOM 783 C C . ILE A 1 90 ? -7.440 6.833 -0.412 1.00 89.62 90 ILE A C 1
ATOM 785 O O . ILE A 1 90 ? -6.412 7.391 -0.815 1.00 89.62 90 ILE A O 1
ATOM 789 N N . GLY A 1 91 ? -8.662 7.152 -0.847 1.00 85.88 91 GLY A N 1
ATOM 790 C CA . GLY A 1 91 ? -8.955 8.223 -1.795 1.00 85.88 91 GLY A CA 1
ATOM 791 C C . GLY A 1 91 ? -8.560 9.603 -1.269 1.00 85.88 91 GLY A C 1
ATOM 792 O O . GLY A 1 91 ? -7.819 10.321 -1.939 1.00 85.88 91 GLY A O 1
ATOM 793 N N . TRP A 1 92 ? -8.969 9.959 -0.048 1.00 84.00 92 TRP A N 1
ATOM 794 C CA . TRP A 1 92 ? -8.649 11.264 0.551 1.00 84.00 92 TRP A CA 1
ATOM 795 C C . TRP A 1 92 ? -7.152 11.495 0.746 1.00 84.00 92 TRP A C 1
ATOM 797 O O . TRP A 1 92 ? -6.663 12.603 0.526 1.00 84.00 92 TRP A O 1
ATOM 807 N N . TYR A 1 93 ? -6.406 10.460 1.135 1.00 83.88 93 TYR A N 1
ATOM 808 C CA . TYR A 1 93 ? -4.955 10.559 1.316 1.00 83.88 93 TYR A CA 1
ATOM 809 C C . TYR A 1 93 ? -4.147 10.301 0.036 1.00 83.88 93 TYR A C 1
ATOM 811 O O . TYR A 1 93 ? -2.912 10.334 0.078 1.00 83.88 93 TYR A O 1
ATOM 819 N N . ASN A 1 94 ? -4.828 10.086 -1.093 1.00 88.69 94 ASN A N 1
ATOM 820 C CA . ASN A 1 94 ? -4.257 9.913 -2.424 1.00 88.69 94 ASN A CA 1
ATOM 821 C C . ASN A 1 94 ? -3.124 8.870 -2.448 1.00 88.69 94 ASN A C 1
ATOM 823 O O . ASN A 1 94 ? -1.948 9.192 -2.669 1.00 88.69 94 ASN A O 1
ATOM 827 N N . ALA A 1 95 ? -3.461 7.613 -2.144 1.00 90.00 95 ALA A N 1
ATOM 828 C CA . ALA A 1 95 ? -2.478 6.535 -2.180 1.00 90.00 95 ALA A CA 1
ATOM 829 C C . ALA A 1 95 ? -1.856 6.388 -3.578 1.00 90.00 95 ALA A C 1
ATOM 831 O O . ALA A 1 95 ? -2.541 6.406 -4.601 1.00 90.00 95 ALA A O 1
ATOM 832 N N . CYS A 1 96 ? -0.533 6.238 -3.621 1.00 92.19 96 CYS A N 1
ATOM 833 C CA . CYS A 1 96 ? 0.215 6.189 -4.869 1.00 92.19 96 CYS A CA 1
ATOM 834 C C . CYS A 1 96 ? -0.133 4.913 -5.649 1.00 92.19 96 CYS A C 1
ATOM 836 O O . CYS A 1 96 ? 0.264 3.814 -5.258 1.00 92.19 96 CYS A O 1
ATOM 838 N N . LYS A 1 97 ? -0.857 5.068 -6.760 1.00 94.94 97 LYS A N 1
ATOM 839 C CA . LYS A 1 97 ? -1.236 3.960 -7.641 1.00 94.94 97 LYS A CA 1
ATOM 840 C C . LYS A 1 97 ? -0.030 3.410 -8.422 1.00 94.94 97 LYS A C 1
ATOM 842 O O . LYS A 1 97 ? 0.896 4.182 -8.700 1.00 94.94 97 LYS A O 1
ATOM 847 N N . PRO A 1 98 ? -0.046 2.114 -8.784 1.00 95.94 98 PRO A N 1
ATOM 848 C CA . PRO A 1 98 ? 0.956 1.495 -9.648 1.00 95.94 98 PRO A CA 1
ATOM 849 C C . PRO A 1 98 ? 1.201 2.294 -10.926 1.00 95.94 98 PRO A C 1
ATOM 851 O O . PRO A 1 98 ? 0.261 2.790 -11.550 1.00 95.94 98 PRO A O 1
ATOM 854 N N . ARG A 1 99 ? 2.470 2.411 -11.329 1.00 94.62 99 ARG A N 1
ATOM 855 C CA . ARG A 1 99 ? 2.854 3.076 -12.578 1.00 94.62 99 ARG A CA 1
ATOM 856 C C . ARG A 1 99 ? 4.076 2.423 -13.208 1.00 94.62 99 ARG A C 1
ATOM 858 O O . ARG A 1 99 ? 5.026 2.083 -12.505 1.00 94.62 99 ARG A O 1
ATOM 865 N N . ILE A 1 100 ? 4.075 2.355 -14.534 1.00 94.31 100 ILE A N 1
ATOM 866 C CA . ILE A 1 100 ? 5.277 2.066 -15.315 1.00 94.31 100 ILE A CA 1
ATOM 867 C C . ILE A 1 100 ? 6.119 3.342 -15.382 1.00 94.31 100 ILE A C 1
ATOM 869 O O . ILE A 1 100 ? 5.606 4.430 -15.653 1.00 94.31 100 ILE A O 1
ATOM 873 N N . VAL A 1 101 ? 7.403 3.219 -15.056 1.00 91.50 101 VAL A N 1
ATOM 874 C CA . VAL A 1 101 ? 8.369 4.327 -15.009 1.00 91.50 101 VAL A CA 1
ATOM 875 C C . VAL A 1 101 ? 9.330 4.266 -16.193 1.00 91.50 101 VAL A C 1
ATOM 877 O O . VAL A 1 101 ? 9.811 5.306 -16.653 1.00 91.50 101 VAL A O 1
ATOM 880 N N . GLU A 1 102 ? 9.600 3.064 -16.698 1.00 84.75 102 GLU A N 1
ATOM 881 C CA . GLU A 1 102 ? 10.415 2.855 -17.884 1.00 84.75 102 GLU A CA 1
ATOM 882 C C . GLU A 1 102 ? 9.803 3.531 -19.122 1.00 84.75 102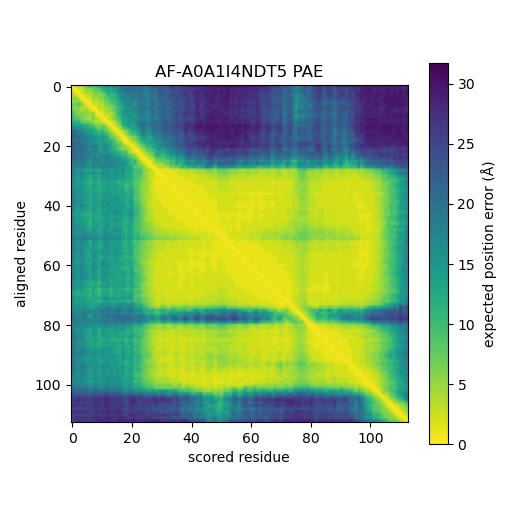 GLU A C 1
ATOM 884 O O . GLU A 1 102 ? 8.588 3.569 -19.315 1.00 84.75 102 GLU A O 1
ATOM 889 N N . LYS A 1 103 ? 10.673 4.093 -19.967 1.00 81.38 103 LYS A N 1
ATOM 890 C CA . LYS A 1 103 ? 10.308 4.709 -21.245 1.00 81.38 103 LYS A CA 1
ATOM 891 C C . LYS A 1 103 ? 11.039 3.976 -22.363 1.00 81.38 103 LYS A C 1
ATOM 893 O O . LYS A 1 103 ? 12.258 3.844 -22.292 1.00 81.38 103 LYS A O 1
ATOM 898 N N . THR A 1 104 ? 10.321 3.621 -23.426 1.00 70.19 104 THR A N 1
ATOM 899 C CA . THR A 1 104 ? 10.811 2.839 -24.579 1.00 70.19 104 THR A CA 1
ATOM 900 C C . THR A 1 104 ? 12.038 3.451 -25.288 1.00 70.19 104 THR A C 1
ATOM 902 O O . THR A 1 104 ? 12.783 2.741 -25.949 1.00 70.19 104 THR A O 1
ATOM 905 N N . ASN A 1 105 ? 12.324 4.746 -25.093 1.00 63.72 105 ASN A N 1
ATOM 906 C CA . ASN A 1 105 ? 13.397 5.477 -25.788 1.00 63.72 105 ASN A CA 1
ATOM 907 C C . ASN A 1 105 ? 14.672 5.731 -24.950 1.00 63.72 105 ASN A C 1
ATOM 909 O O . ASN A 1 105 ? 15.396 6.685 -25.222 1.00 63.72 105 ASN A O 1
ATOM 913 N N . ARG A 1 106 ? 14.963 4.919 -23.923 1.00 59.59 106 ARG A N 1
ATOM 914 C CA . ARG A 1 106 ? 16.215 5.009 -23.133 1.00 59.59 106 ARG A CA 1
ATOM 915 C C . ARG A 1 106 ? 17.180 3.842 -23.354 1.00 59.59 106 ARG A C 1
ATOM 917 O O . ARG A 1 106 ? 17.994 3.549 -22.483 1.00 59.59 106 ARG A O 1
ATOM 924 N N . GLN A 1 107 ? 17.121 3.178 -24.504 1.00 62.91 107 GLN A N 1
ATOM 925 C CA . GLN A 1 107 ? 18.199 2.261 -24.863 1.00 62.91 107 GLN A CA 1
ATOM 926 C C . GLN A 1 107 ? 19.492 3.063 -25.036 1.00 62.91 107 GLN A C 1
ATOM 928 O O . GLN A 1 107 ? 19.541 4.021 -25.811 1.00 62.91 107 GLN A O 1
ATOM 933 N N . LEU A 1 108 ? 20.529 2.684 -24.287 1.00 64.19 108 LEU A N 1
ATOM 934 C CA . LEU A 1 108 ? 21.893 3.131 -24.537 1.00 64.19 108 LEU A CA 1
ATOM 935 C C . LEU A 1 108 ? 22.229 2.757 -25.981 1.00 64.19 108 LEU A C 1
ATOM 937 O O . LEU A 1 108 ? 22.325 1.577 -26.316 1.00 64.19 108 LEU A O 1
ATOM 941 N N . ARG A 1 109 ? 22.372 3.759 -26.853 1.00 64.50 109 ARG A N 1
ATOM 942 C CA . ARG A 1 109 ? 22.970 3.532 -28.165 1.00 64.50 109 ARG A CA 1
ATOM 943 C C . ARG A 1 109 ? 24.455 3.314 -27.936 1.00 64.50 109 ARG A C 1
ATOM 945 O O . ARG A 1 109 ? 25.200 4.267 -27.725 1.00 64.50 109 ARG A O 1
ATOM 952 N N . PHE A 1 110 ? 24.862 2.053 -27.911 1.00 69.31 110 PHE A N 1
ATOM 953 C CA . PHE A 1 110 ? 26.271 1.706 -27.955 1.00 69.31 110 PHE A CA 1
ATOM 954 C C . PHE A 1 110 ? 26.762 1.998 -29.371 1.00 69.31 110 PHE A C 1
ATOM 956 O O . PHE A 1 110 ? 26.459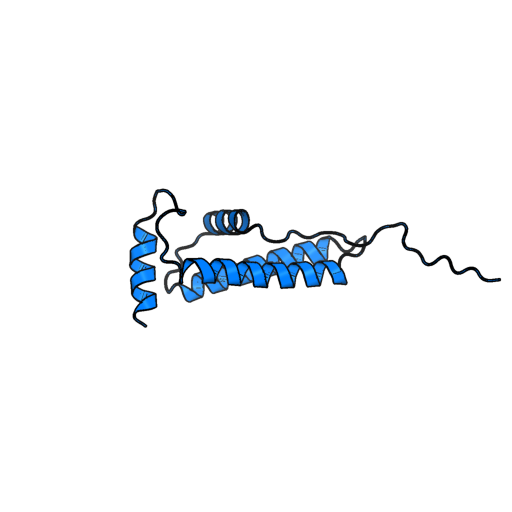 1.267 -30.312 1.00 69.31 110 PHE A O 1
ATOM 963 N N . ASN A 1 111 ? 27.463 3.119 -29.527 1.00 71.56 111 ASN A N 1
ATOM 964 C CA . ASN A 1 111 ? 28.235 3.376 -30.731 1.00 71.56 111 ASN A CA 1
ATOM 965 C C . ASN A 1 111 ? 29.480 2.495 -30.647 1.00 71.56 111 ASN A C 1
ATOM 967 O O . ASN A 1 111 ? 30.440 2.839 -29.961 1.00 71.56 111 ASN A O 1
ATOM 971 N N . PHE A 1 112 ? 29.430 1.337 -31.294 1.00 70.94 112 PHE A N 1
ATOM 972 C CA . PHE A 1 112 ? 30.626 0.559 -31.579 1.00 70.94 112 PHE A CA 1
ATOM 973 C C . PHE A 1 112 ? 31.319 1.251 -32.757 1.00 70.94 112 PHE A C 1
ATOM 975 O O . PHE A 1 112 ? 30.873 1.119 -33.897 1.00 70.94 112 PHE A O 1
ATOM 982 N N . ALA A 1 113 ? 32.303 2.095 -32.439 1.00 67.81 113 ALA A N 1
ATOM 983 C CA . ALA A 1 113 ? 33.234 2.682 -33.398 1.00 67.81 113 ALA A CA 1
ATOM 984 C C . ALA A 1 113 ? 34.462 1.779 -33.538 1.00 67.81 113 ALA A C 1
ATOM 986 O O . ALA A 1 113 ? 34.866 1.197 -32.502 1.00 67.81 113 ALA A O 1
#

Radius of gyration: 19.51 Å; Cα contacts (8 Å, |Δi|>4): 52; chains: 1; bounding box: 55×28×62 Å

Foldseek 3Di:
DVVLVVVVVVVVPDPDDPPPDDDPPVVVVLLVVLVVQQVVLVVCCVVQLAPPRQVVSQVVLVVSLVVVLVVVCVVNVHVPDDPVNSVVSCVVSVRDHHHRPDDPPPPPPPPPD

InterPro domains:
  IPR013597 Group II intron, maturase-specific [PF08388] (32-85)

Mean predicted aligned error: 11.37 Å

pLDDT: mean 76.16, std 20.77, range [31.77, 98.06]